Protein AF-A0A4R2DGE6-F1 (afdb_monomer_lite)

Radius of gyration: 19.91 Å; chains: 1; bounding box: 44×35×57 Å

Structure (mmCIF, N/CA/C/O backbone):
data_AF-A0A4R2DGE6-F1
#
_entry.id   AF-A0A4R2DGE6-F1
#
loop_
_atom_site.group_PDB
_atom_site.id
_atom_site.type_symbol
_atom_site.label_atom_id
_atom_site.label_alt_id
_atom_site.label_comp_id
_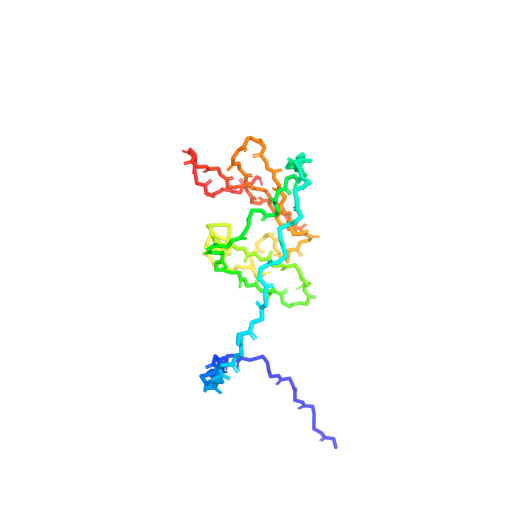atom_site.label_asym_id
_atom_site.label_entity_id
_atom_site.label_seq_id
_atom_site.pdbx_PDB_ins_code
_atom_site.Cartn_x
_atom_site.Cartn_y
_atom_site.Cartn_z
_atom_site.occupancy
_atom_site.B_iso_or_equiv
_atom_site.auth_seq_id
_atom_site.auth_comp_id
_atom_site.auth_asym_id
_atom_site.auth_atom_id
_atom_site.pdbx_PDB_model_num
ATOM 1 N N . MET A 1 1 ? 32.641 -19.028 -16.913 1.00 44.00 1 MET A N 1
ATOM 2 C CA . MET A 1 1 ? 31.440 -18.162 -16.946 1.00 44.00 1 MET A CA 1
ATOM 3 C C . MET A 1 1 ? 30.172 -18.985 -16.751 1.00 44.00 1 MET A C 1
ATOM 5 O O . MET A 1 1 ? 29.905 -19.830 -17.592 1.00 44.00 1 MET A O 1
ATOM 9 N N . ARG A 1 2 ? 29.383 -18.736 -15.694 1.00 35.28 2 ARG A N 1
ATOM 10 C CA . ARG A 1 2 ? 27.935 -19.032 -15.658 1.00 35.28 2 ARG A CA 1
ATOM 11 C C . ARG A 1 2 ? 27.225 -18.024 -14.750 1.00 35.28 2 ARG A C 1
ATOM 13 O O . ARG A 1 2 ? 27.402 -18.048 -13.535 1.00 35.28 2 ARG A O 1
ATOM 20 N N . VAL A 1 3 ? 26.449 -17.152 -15.386 1.00 39.53 3 VAL A N 1
ATOM 21 C CA . VAL A 1 3 ? 25.445 -16.260 -14.794 1.00 39.53 3 VAL A CA 1
ATOM 22 C C . VAL A 1 3 ? 24.381 -17.117 -14.104 1.00 39.53 3 VAL A C 1
ATOM 24 O O . VAL A 1 3 ? 23.891 -18.074 -14.701 1.00 39.53 3 VAL A O 1
ATOM 27 N N . ARG A 1 4 ? 24.020 -16.794 -12.859 1.00 40.47 4 ARG A N 1
ATOM 28 C CA . ARG A 1 4 ? 22.842 -17.353 -12.182 1.00 40.47 4 ARG A CA 1
ATOM 29 C C . ARG A 1 4 ? 21.979 -16.210 -11.660 1.00 40.47 4 ARG A C 1
ATOM 31 O O . ARG A 1 4 ? 22.147 -15.754 -10.537 1.00 40.47 4 ARG A O 1
ATOM 38 N N . ASN A 1 5 ? 21.072 -15.766 -12.527 1.00 36.03 5 ASN A N 1
ATOM 39 C CA . ASN A 1 5 ? 19.813 -15.148 -12.129 1.00 36.03 5 ASN A CA 1
ATOM 40 C C . ASN A 1 5 ? 18.943 -16.236 -11.481 1.00 36.03 5 ASN A C 1
ATOM 42 O O . ASN A 1 5 ? 18.807 -17.317 -12.053 1.00 36.03 5 ASN A O 1
ATOM 46 N N . GLY A 1 6 ? 18.391 -15.973 -10.298 1.00 34.97 6 GLY A N 1
ATOM 47 C CA . GLY A 1 6 ? 17.592 -16.945 -9.550 1.00 34.97 6 GLY A CA 1
ATOM 48 C C . GLY A 1 6 ? 16.843 -16.306 -8.386 1.00 34.97 6 GLY A C 1
ATOM 49 O O . GLY A 1 6 ? 17.188 -16.518 -7.229 1.00 34.97 6 GLY A O 1
ATOM 50 N N . VAL A 1 7 ? 15.825 -15.510 -8.711 1.00 44.19 7 VAL A N 1
ATOM 51 C CA . VAL A 1 7 ? 14.698 -15.216 -7.818 1.00 44.19 7 VAL A CA 1
ATOM 52 C C . VAL A 1 7 ? 13.870 -16.497 -7.706 1.00 44.19 7 VAL A C 1
ATOM 54 O O . VAL A 1 7 ? 13.426 -16.968 -8.744 1.00 44.19 7 VAL A O 1
ATOM 57 N N . THR A 1 8 ? 13.688 -17.044 -6.494 1.00 37.06 8 THR A N 1
ATOM 58 C CA . THR A 1 8 ? 12.437 -17.673 -5.997 1.00 37.06 8 THR A CA 1
ATOM 59 C C . THR A 1 8 ? 12.645 -18.409 -4.665 1.00 37.06 8 THR A C 1
ATOM 61 O O . THR A 1 8 ? 13.425 -19.352 -4.585 1.00 37.06 8 THR A O 1
ATOM 64 N N . SER A 1 9 ? 11.829 -18.016 -3.685 1.00 35.00 9 SER A N 1
ATOM 65 C CA . SER A 1 9 ? 11.147 -18.844 -2.680 1.00 35.00 9 SER A CA 1
ATOM 66 C C . SER A 1 9 ? 11.905 -19.613 -1.590 1.00 35.00 9 SER A C 1
ATOM 68 O O . SER A 1 9 ? 12.657 -20.549 -1.825 1.00 35.00 9 SER A O 1
ATOM 70 N N . SER A 1 10 ? 11.422 -19.343 -0.372 1.00 39.72 10 SER A N 1
ATOM 71 C CA . SER A 1 10 ? 11.229 -20.307 0.712 1.00 39.72 10 SER A CA 1
ATOM 72 C C . SER A 1 10 ? 12.486 -20.793 1.422 1.00 39.72 10 SER A C 1
ATOM 74 O O . SER A 1 10 ? 13.101 -21.777 1.031 1.00 39.72 10 SER A O 1
ATOM 76 N N . MET A 1 11 ? 12.807 -20.151 2.548 1.00 43.47 11 MET A N 1
ATOM 77 C CA . MET A 1 11 ? 13.379 -20.847 3.703 1.00 43.47 11 MET A CA 1
ATOM 78 C C . MET A 1 11 ? 13.276 -19.968 4.954 1.00 43.47 11 MET A C 1
ATOM 80 O O . MET A 1 11 ? 14.249 -19.409 5.453 1.00 43.47 11 MET A O 1
ATOM 84 N N . MET A 1 12 ? 12.053 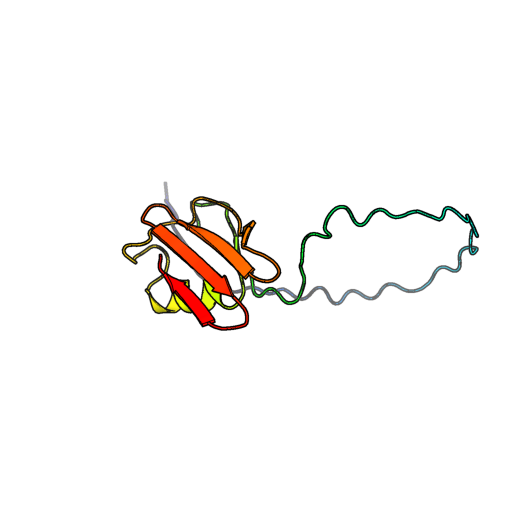-19.918 5.488 1.00 47.16 12 MET A N 1
ATOM 85 C CA . MET A 1 12 ? 11.771 -19.826 6.921 1.00 47.16 12 MET A CA 1
ATOM 86 C C . MET A 1 12 ? 12.543 -20.952 7.637 1.00 47.16 12 MET A C 1
ATOM 88 O O . MET A 1 12 ? 12.021 -22.033 7.907 1.00 47.16 12 MET A O 1
ATOM 92 N N . ARG A 1 13 ? 13.843 -20.747 7.876 1.00 53.00 13 ARG A N 1
ATOM 93 C CA . ARG A 1 13 ? 14.683 -21.648 8.670 1.00 53.00 13 ARG A CA 1
ATOM 94 C C . ARG A 1 13 ? 14.646 -21.193 10.121 1.00 53.00 13 ARG A C 1
ATOM 96 O O . ARG A 1 13 ? 15.474 -20.415 10.576 1.00 53.00 13 ARG A O 1
ATOM 103 N N . ARG A 1 14 ? 13.657 -21.737 10.830 1.00 54.00 14 ARG A N 1
ATOM 104 C CA . ARG A 1 14 ? 13.799 -22.388 12.142 1.00 54.00 14 ARG A CA 1
ATOM 105 C C . ARG A 1 14 ? 15.166 -22.145 12.813 1.00 54.00 14 ARG A C 1
ATOM 107 O O . ARG A 1 14 ? 16.142 -22.829 12.515 1.00 54.00 14 ARG A O 1
ATOM 114 N N . ARG A 1 15 ? 15.199 -21.247 13.796 1.00 54.41 15 ARG A N 1
ATOM 115 C CA . ARG A 1 15 ? 16.124 -21.338 14.933 1.00 54.41 15 ARG A CA 1
ATOM 116 C C . ARG A 1 15 ? 15.309 -21.384 16.222 1.00 54.41 15 ARG A C 1
ATOM 118 O O . ARG A 1 15 ? 15.203 -20.414 16.955 1.00 54.41 15 ARG A O 1
ATOM 125 N N . MET A 1 16 ? 14.711 -22.549 16.468 1.00 51.41 16 MET A N 1
ATOM 126 C CA . MET A 1 16 ? 14.527 -23.026 17.837 1.00 51.41 16 MET A CA 1
ATOM 127 C C . MET A 1 16 ? 15.927 -23.373 18.353 1.00 51.41 16 MET A C 1
ATOM 129 O O . MET A 1 16 ? 16.483 -24.398 17.967 1.00 51.41 16 MET A O 1
ATOM 133 N N . THR A 1 17 ? 16.510 -22.500 19.168 1.00 48.94 17 THR A N 1
ATOM 134 C CA . THR A 1 17 ? 17.708 -22.805 19.958 1.00 48.94 17 THR A CA 1
ATOM 135 C C . TH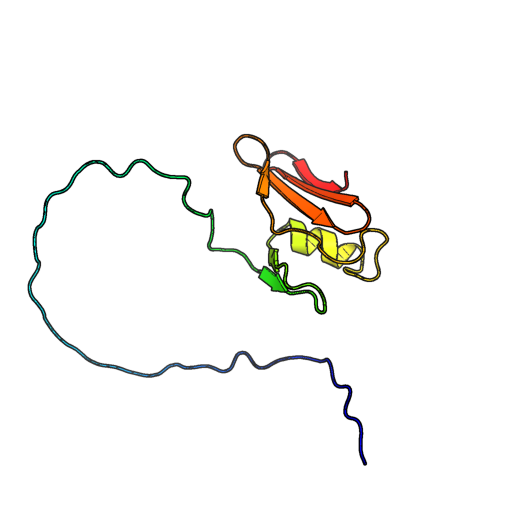R A 1 17 ? 17.436 -22.452 21.409 1.00 48.94 17 THR A C 1
ATOM 137 O O . THR A 1 17 ? 17.333 -21.287 21.777 1.00 48.94 17 THR A O 1
ATOM 140 N N . THR A 1 18 ? 17.289 -23.515 22.191 1.00 46.41 18 THR A N 1
ATOM 141 C CA . THR A 1 18 ? 17.423 -23.632 23.640 1.00 46.41 18 THR A CA 1
ATOM 142 C C . THR A 1 18 ? 18.528 -22.737 24.208 1.00 46.41 18 THR A C 1
ATOM 144 O O . THR A 1 18 ? 19.642 -22.735 23.689 1.00 46.41 18 THR A O 1
ATOM 147 N N . GLY A 1 19 ? 18.244 -22.042 25.311 1.00 47.09 19 GLY A N 1
ATOM 148 C CA . GLY A 1 19 ? 19.232 -21.282 26.078 1.00 47.09 19 G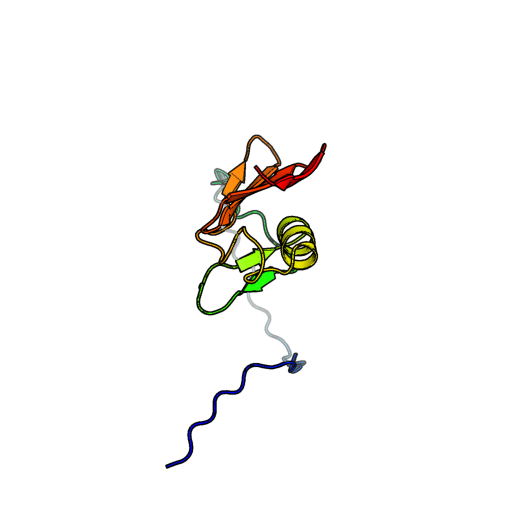LY A CA 1
ATOM 149 C C . GLY A 1 19 ? 18.715 -20.937 27.473 1.00 47.09 19 GLY A C 1
ATOM 150 O O . GLY A 1 19 ? 17.996 -19.965 27.655 1.00 47.09 19 GLY A O 1
ATOM 151 N N . MET A 1 20 ? 19.055 -21.792 28.432 1.00 45.22 20 MET A N 1
ATOM 152 C CA . MET A 1 20 ? 18.805 -21.687 29.871 1.00 45.22 20 MET A CA 1
ATOM 153 C C . MET A 1 20 ? 19.422 -20.426 30.514 1.00 45.22 20 MET A C 1
ATOM 155 O O . MET A 1 20 ? 20.566 -20.098 30.231 1.00 45.22 20 MET A O 1
ATOM 159 N N . ALA A 1 21 ? 18.666 -19.848 31.457 1.00 44.25 21 ALA A N 1
ATOM 160 C CA . ALA A 1 21 ? 19.061 -19.256 32.746 1.00 44.25 21 ALA A CA 1
ATOM 161 C C . ALA A 1 21 ? 20.179 -18.188 32.834 1.00 44.25 21 ALA A C 1
ATOM 163 O O . ALA A 1 21 ? 21.353 -18.485 32.654 1.00 44.25 21 ALA A O 1
ATOM 164 N N . ALA A 1 22 ? 19.821 -17.012 33.371 1.00 46.25 22 ALA A N 1
ATOM 165 C CA . ALA A 1 22 ? 20.598 -16.337 34.420 1.00 46.25 22 ALA A CA 1
ATOM 166 C C . ALA A 1 22 ? 19.726 -15.315 35.174 1.00 46.25 22 ALA A C 1
ATOM 168 O O . ALA A 1 22 ? 19.133 -14.420 34.576 1.00 46.25 22 ALA A O 1
ATOM 169 N N . ALA A 1 23 ? 19.657 -15.470 36.498 1.00 50.69 23 ALA A N 1
ATOM 170 C CA . ALA A 1 23 ? 19.127 -14.487 37.431 1.00 50.69 23 ALA A CA 1
ATOM 171 C C . ALA A 1 23 ? 20.060 -13.264 37.493 1.00 50.69 23 ALA A C 1
ATOM 173 O O . ALA A 1 23 ? 21.278 -13.418 37.567 1.00 50.69 23 ALA A O 1
ATOM 174 N N . GLY A 1 24 ? 19.494 -12.059 37.501 1.00 42.38 24 GLY A N 1
ATOM 175 C CA . GLY A 1 24 ? 20.233 -10.807 37.645 1.00 42.38 24 GLY A CA 1
ATOM 176 C C . GLY A 1 24 ? 19.304 -9.713 38.156 1.00 42.38 24 GLY A C 1
ATOM 177 O O . GLY A 1 24 ? 18.192 -9.568 37.660 1.00 42.38 24 GLY A O 1
ATOM 178 N N . LEU A 1 25 ? 19.744 -9.023 39.206 1.00 53.78 25 LEU A N 1
ATOM 179 C CA . LEU A 1 25 ? 18.981 -8.123 40.065 1.00 53.78 25 LEU A CA 1
ATOM 180 C C . LEU A 1 25 ? 18.112 -7.091 39.325 1.00 53.78 25 LEU A C 1
ATOM 182 O O . LEU A 1 25 ? 18.559 -6.413 38.402 1.00 53.78 25 LEU A O 1
ATOM 186 N N . ALA A 1 26 ? 16.897 -6.907 39.844 1.00 45.59 26 ALA A N 1
ATOM 187 C CA . ALA A 1 26 ? 16.007 -5.804 39.513 1.00 45.59 26 ALA A CA 1
ATOM 188 C C . ALA A 1 26 ? 16.628 -4.465 39.953 1.00 45.59 26 ALA A C 1
ATOM 190 O O . ALA A 1 26 ? 16.641 -4.129 41.137 1.00 45.59 26 ALA A O 1
ATOM 191 N N . VAL A 1 27 ? 17.137 -3.696 38.989 1.00 58.59 27 VAL A N 1
ATOM 192 C CA . VAL A 1 27 ? 17.486 -2.285 39.174 1.00 58.59 27 VAL A CA 1
ATOM 193 C C . VAL A 1 27 ? 16.211 -1.463 38.996 1.00 58.59 27 VAL A C 1
ATOM 195 O O . VAL A 1 27 ? 15.727 -1.256 37.885 1.00 58.59 27 VAL A O 1
ATOM 198 N N . LEU A 1 28 ? 15.651 -1.019 40.120 1.00 60.84 28 LEU A N 1
ATOM 199 C CA . LEU A 1 28 ? 14.592 -0.019 40.176 1.00 60.84 28 LEU A CA 1
ATOM 200 C C . LEU A 1 28 ? 15.215 1.362 39.911 1.00 60.84 28 LEU A C 1
ATOM 202 O O . LEU A 1 28 ? 15.710 2.008 40.830 1.00 60.84 28 LEU A O 1
ATOM 206 N N . CYS A 1 29 ? 15.181 1.824 38.662 1.00 51.31 29 CYS A N 1
ATOM 207 C CA . CYS A 1 29 ? 15.377 3.237 38.343 1.00 51.31 29 CYS A CA 1
ATOM 208 C C . CYS A 1 29 ? 14.042 3.830 37.887 1.00 51.31 29 CYS A C 1
ATOM 210 O O . CYS A 1 29 ? 13.552 3.557 36.795 1.00 51.31 29 CYS A O 1
ATOM 212 N N . LEU A 1 30 ? 13.451 4.628 38.774 1.00 61.53 30 LEU A N 1
ATOM 213 C CA . LEU A 1 30 ? 12.307 5.491 38.513 1.00 61.53 30 LEU A CA 1
ATOM 214 C C . LEU A 1 30 ? 12.755 6.667 37.633 1.00 61.53 30 LEU A C 1
ATOM 216 O O . LEU A 1 30 ? 13.352 7.617 38.132 1.00 61.53 30 LEU A O 1
ATOM 220 N N . THR A 1 31 ? 12.417 6.639 36.348 1.00 62.19 31 THR A N 1
ATOM 221 C CA . THR A 1 31 ? 12.281 7.851 35.530 1.00 62.19 31 THR A CA 1
ATOM 222 C C . THR A 1 31 ? 10.937 7.809 34.814 1.00 62.19 31 THR A C 1
ATOM 224 O O . THR A 1 31 ? 10.725 7.088 33.842 1.00 62.19 31 THR A O 1
ATOM 227 N N . GLY A 1 32 ? 9.987 8.569 35.358 1.00 55.94 32 GLY A N 1
ATOM 228 C CA . GLY A 1 32 ? 8.741 8.895 34.684 1.00 55.94 32 GLY A CA 1
ATOM 229 C C . GLY A 1 32 ? 8.982 9.851 33.515 1.00 55.94 32 GLY A C 1
ATOM 230 O O . GLY A 1 32 ? 9.932 10.633 33.528 1.00 55.94 32 GLY A O 1
ATOM 231 N N . GLY A 1 33 ? 8.084 9.799 32.531 1.00 55.41 33 GLY A N 1
ATOM 232 C CA . GLY A 1 33 ? 7.995 10.801 31.467 1.00 55.41 33 GLY A CA 1
ATOM 233 C C . GLY A 1 33 ? 8.417 10.320 30.083 1.00 55.41 33 GLY A C 1
ATOM 234 O O . GLY A 1 33 ? 9.111 11.041 29.373 1.00 55.41 33 GLY A O 1
ATOM 235 N N . GLY A 1 34 ? 7.988 9.125 29.670 1.00 47.06 34 GLY A N 1
ATOM 236 C CA . GLY A 1 34 ? 7.960 8.783 28.252 1.00 47.06 34 GLY A CA 1
ATOM 237 C C . GLY A 1 34 ? 6.955 9.685 27.542 1.00 47.06 34 GLY A C 1
ATOM 238 O O . GLY A 1 34 ? 5.755 9.424 27.591 1.00 47.06 34 GLY A O 1
ATOM 239 N N . VAL A 1 35 ? 7.421 10.747 26.880 1.00 37.66 35 VAL A N 1
ATOM 240 C CA . VAL A 1 35 ? 6.648 11.277 25.757 1.00 37.66 35 VAL A CA 1
ATOM 241 C C . VAL A 1 35 ? 6.644 10.151 24.735 1.00 37.66 35 VAL A C 1
ATOM 243 O O . VAL A 1 35 ? 7.704 9.675 24.325 1.00 37.66 35 VAL A O 1
ATOM 246 N N . ALA A 1 36 ? 5.461 9.655 24.392 1.00 39.28 36 ALA A N 1
ATOM 247 C CA . ALA A 1 36 ? 5.294 8.772 23.257 1.00 39.28 36 ALA A CA 1
ATOM 248 C C . ALA A 1 36 ? 5.647 9.584 22.002 1.00 39.28 36 ALA A C 1
ATOM 250 O O . ALA A 1 36 ? 4.777 10.124 21.326 1.00 39.28 36 ALA A O 1
ATOM 251 N N . ALA A 1 37 ? 6.944 9.721 21.711 1.00 37.88 37 ALA A N 1
ATOM 252 C CA . ALA A 1 37 ? 7.388 9.895 20.344 1.00 37.88 37 ALA A CA 1
ATOM 253 C C . ALA A 1 37 ? 6.825 8.676 19.622 1.00 37.88 37 ALA A C 1
ATOM 255 O O . ALA A 1 37 ? 7.244 7.560 19.932 1.00 37.88 37 ALA A O 1
ATOM 256 N N . ALA A 1 38 ? 5.780 8.923 18.824 1.00 40.25 38 ALA A N 1
ATOM 257 C CA . ALA A 1 38 ? 4.967 7.956 18.103 1.00 40.25 38 ALA A CA 1
ATOM 258 C C . ALA A 1 38 ? 5.731 6.648 17.915 1.00 40.25 38 ALA A C 1
ATOM 260 O O . ALA A 1 38 ? 6.667 6.580 17.115 1.00 40.25 38 ALA A O 1
ATOM 261 N N . ALA A 1 39 ? 5.384 5.646 18.730 1.00 39.94 39 ALA A N 1
ATOM 262 C CA . ALA A 1 39 ? 5.924 4.313 18.558 1.00 39.94 39 ALA A CA 1
ATOM 263 C C . ALA A 1 39 ? 5.754 3.964 17.072 1.00 39.94 39 ALA A C 1
ATOM 265 O O . ALA A 1 39 ? 4.659 4.190 16.544 1.00 39.94 39 ALA A O 1
ATOM 266 N N . PRO A 1 40 ? 6.791 3.478 16.366 1.00 44.28 40 PRO A N 1
ATOM 267 C CA . PRO A 1 40 ? 6.558 2.901 15.056 1.00 44.28 40 PRO A CA 1
ATOM 268 C C . PRO A 1 40 ? 5.509 1.809 15.269 1.00 44.28 40 PRO A C 1
ATOM 270 O O . PRO A 1 40 ? 5.745 0.856 16.010 1.00 44.28 40 PRO A O 1
ATOM 273 N N . VAL A 1 41 ? 4.313 2.010 14.721 1.00 46.84 41 VAL A N 1
ATOM 274 C CA . VAL A 1 41 ? 3.177 1.098 14.857 1.00 46.84 41 VAL A CA 1
ATOM 275 C C . VAL A 1 41 ? 3.497 -0.214 14.156 1.00 46.84 41 VAL A C 1
ATOM 277 O O . VAL A 1 41 ? 3.029 -0.398 13.048 1.00 46.84 41 VAL A O 1
ATOM 280 N N . GLN A 1 42 ? 4.289 -1.114 14.753 1.00 46.81 42 GLN A N 1
ATOM 281 C CA . GLN A 1 42 ? 4.407 -2.531 14.367 1.00 46.81 42 GLN A CA 1
ATOM 282 C C . GLN A 1 42 ? 4.775 -3.364 15.610 1.00 46.81 42 GLN A C 1
ATOM 284 O O . GLN A 1 42 ? 5.684 -2.955 16.336 1.00 46.81 42 GLN A O 1
ATOM 289 N N . PRO A 1 43 ? 4.117 -4.521 15.876 1.00 49.47 43 PRO A N 1
ATOM 290 C CA . PRO A 1 43 ? 3.977 -5.594 14.885 1.00 49.47 43 PRO A CA 1
ATOM 291 C C . PRO A 1 43 ? 2.697 -6.469 14.977 1.00 49.47 43 PRO A C 1
ATOM 293 O O . PRO A 1 43 ? 2.463 -7.175 15.953 1.00 49.47 43 PRO A O 1
ATOM 296 N N . ALA A 1 44 ? 1.958 -6.560 13.874 1.00 48.72 44 ALA A N 1
ATOM 297 C CA . ALA A 1 44 ? 1.428 -7.834 13.354 1.00 48.72 44 ALA A CA 1
ATOM 298 C C . ALA A 1 44 ? 1.612 -7.888 11.828 1.00 48.72 44 ALA A C 1
ATOM 300 O O . ALA A 1 44 ? 0.879 -8.556 11.106 1.00 48.72 44 ALA A O 1
ATOM 301 N N . ALA A 1 45 ? 2.597 -7.123 11.364 1.00 64.31 45 ALA A N 1
ATOM 302 C CA . ALA A 1 45 ? 2.686 -6.687 10.000 1.00 64.31 45 ALA A CA 1
ATOM 303 C C . ALA A 1 45 ? 3.290 -7.789 9.144 1.00 64.31 45 ALA A C 1
ATOM 305 O O . ALA A 1 45 ? 4.490 -8.067 9.230 1.00 64.31 45 ALA A O 1
ATOM 306 N N . ASP A 1 46 ? 2.461 -8.434 8.328 1.00 84.44 46 ASP A N 1
ATOM 307 C CA . ASP A 1 46 ? 2.952 -9.378 7.331 1.00 84.44 46 ASP A CA 1
ATOM 308 C C . ASP A 1 46 ? 3.622 -8.575 6.206 1.00 84.44 46 ASP A C 1
ATOM 310 O O . ASP A 1 46 ? 3.008 -8.256 5.188 1.00 84.44 46 ASP A O 1
ATOM 314 N N . CYS A 1 47 ? 4.868 -8.162 6.436 1.00 89.69 47 CYS A N 1
ATOM 315 C CA . CYS A 1 47 ? 5.634 -7.280 5.562 1.00 89.69 47 CYS A CA 1
ATOM 316 C C . CYS A 1 47 ? 6.417 -8.051 4.497 1.00 89.69 47 CYS A C 1
ATOM 318 O O . CYS A 1 47 ? 7.076 -9.050 4.786 1.00 89.69 47 CYS A O 1
ATOM 320 N N . GLN A 1 48 ? 6.443 -7.529 3.270 1.00 89.38 48 GLN A N 1
ATOM 321 C CA . GLN A 1 48 ? 7.252 -8.068 2.178 1.00 89.38 48 GLN A CA 1
ATOM 322 C C . GLN A 1 48 ? 8.048 -6.960 1.471 1.00 89.38 48 GLN A C 1
ATOM 324 O O . GLN A 1 48 ? 7.538 -5.869 1.225 1.00 89.38 48 GLN A O 1
ATOM 329 N N . THR A 1 49 ? 9.319 -7.233 1.154 1.00 88.94 49 THR A N 1
ATOM 330 C CA . THR A 1 49 ? 10.228 -6.305 0.446 1.00 88.94 49 THR A CA 1
ATOM 331 C C . THR A 1 49 ? 10.261 -6.609 -1.047 1.00 88.94 49 THR A C 1
ATOM 333 O O . THR A 1 49 ? 10.548 -7.747 -1.419 1.00 88.94 49 THR A O 1
ATOM 336 N N . TYR A 1 50 ? 10.014 -5.619 -1.906 1.00 87.69 50 TYR A N 1
ATOM 337 C CA . TYR A 1 50 ? 9.898 -5.818 -3.357 1.00 87.69 50 TYR A CA 1
ATOM 338 C C . TYR A 1 50 ? 11.158 -5.367 -4.095 1.00 87.69 50 TYR A C 1
ATOM 340 O O . TYR A 1 50 ? 11.259 -4.223 -4.532 1.00 87.69 50 TYR A O 1
ATOM 348 N N . TRP A 1 51 ? 12.111 -6.284 -4.270 1.00 85.69 51 TRP A N 1
ATOM 349 C CA . TRP A 1 51 ? 13.365 -6.011 -4.981 1.00 85.69 51 TRP A CA 1
ATOM 350 C C . TRP A 1 51 ? 13.113 -5.546 -6.436 1.00 85.69 51 TRP A C 1
ATOM 352 O O . TRP A 1 51 ? 12.291 -6.168 -7.113 1.00 85.69 51 TRP A O 1
ATOM 362 N N . PRO A 1 52 ? 13.800 -4.494 -6.940 1.00 89.56 52 PRO A N 1
ATOM 363 C CA . PRO A 1 52 ? 14.986 -3.825 -6.382 1.00 89.56 52 PRO A CA 1
ATOM 364 C C . PRO A 1 52 ? 14.697 -2.713 -5.365 1.00 89.56 52 PRO A C 1
ATOM 366 O O . PRO A 1 52 ? 15.636 -2.099 -4.861 1.00 89.56 52 PRO A O 1
ATOM 369 N N . SER A 1 53 ? 13.431 -2.448 -5.043 1.00 86.69 53 SER A N 1
ATOM 370 C CA . SER A 1 53 ? 13.079 -1.454 -4.035 1.00 86.69 53 SER A CA 1
ATOM 371 C C . SER A 1 53 ? 13.336 -1.981 -2.613 1.00 86.69 53 SER A C 1
ATOM 373 O O . SER A 1 53 ? 12.917 -3.095 -2.281 1.00 86.69 53 SER A O 1
ATOM 375 N N . PRO A 1 54 ? 14.010 -1.205 -1.741 1.00 85.50 54 PRO A N 1
ATOM 376 C CA . PRO A 1 54 ? 14.246 -1.597 -0.354 1.00 85.50 54 PRO A CA 1
ATOM 377 C C . PRO A 1 54 ? 13.013 -1.404 0.543 1.00 85.50 54 PRO A C 1
ATOM 379 O O . PRO A 1 54 ? 13.047 -1.786 1.712 1.00 85.50 54 PRO A O 1
ATOM 382 N N . PHE A 1 55 ? 11.932 -0.803 0.035 1.00 89.50 55 PHE A N 1
ATOM 383 C CA . PHE A 1 55 ? 10.762 -0.471 0.842 1.00 89.50 55 PHE A CA 1
ATOM 384 C C . PHE A 1 55 ? 9.868 -1.695 1.075 1.00 89.50 55 PHE A C 1
ATOM 386 O O . PHE A 1 55 ? 9.525 -2.440 0.153 1.00 89.50 55 PHE A O 1
ATOM 393 N N . GLN A 1 56 ? 9.496 -1.895 2.338 1.00 90.12 56 GLN A N 1
ATOM 394 C CA . GLN A 1 56 ? 8.568 -2.938 2.761 1.00 90.12 56 GLN A CA 1
ATOM 395 C C . GLN A 1 56 ? 7.126 -2.471 2.565 1.00 90.12 56 GLN A C 1
ATOM 397 O O . GLN A 1 56 ? 6.804 -1.318 2.850 1.00 90.12 56 GLN A O 1
ATOM 402 N N . VAL A 1 57 ? 6.267 -3.372 2.093 1.00 91.81 57 VAL A N 1
ATOM 403 C CA . VAL A 1 57 ? 4.810 -3.189 2.048 1.00 91.81 57 VAL A CA 1
ATOM 404 C C . VAL A 1 57 ? 4.203 -4.203 3.007 1.00 91.81 57 VAL A C 1
ATOM 406 O O . VAL A 1 57 ? 4.571 -5.380 2.957 1.00 91.81 57 VAL A O 1
ATOM 409 N N . CYS A 1 58 ? 3.303 -3.763 3.880 1.00 90.69 58 CYS A N 1
ATOM 410 C CA . CYS A 1 58 ? 2.759 -4.591 4.953 1.00 90.69 58 CYS A CA 1
ATOM 411 C C . CYS A 1 58 ? 1.229 -4.641 4.938 1.00 90.69 58 CYS A C 1
ATOM 413 O O . CYS A 1 58 ? 0.577 -3.776 4.348 1.00 90.69 58 CYS A O 1
ATOM 415 N N . ASP A 1 59 ? 0.682 -5.655 5.609 1.00 90.81 59 ASP A N 1
ATOM 416 C CA . ASP A 1 59 ? -0.738 -5.761 5.961 1.00 90.81 59 ASP A CA 1
ATOM 417 C C . ASP A 1 59 ? -1.689 -5.591 4.763 1.00 90.81 59 ASP A C 1
ATOM 419 O O . ASP A 1 59 ? -1.427 -6.088 3.667 1.00 90.81 59 ASP A O 1
ATOM 423 N N . GLN A 1 60 ? -2.797 -4.869 4.945 1.00 91.62 60 GLN A N 1
ATOM 424 C CA . GLN A 1 60 ? -3.825 -4.705 3.921 1.00 91.62 60 GLN A CA 1
ATOM 425 C C . GLN A 1 60 ? -3.323 -3.913 2.707 1.00 91.62 60 GLN A C 1
ATOM 427 O O . GLN A 1 60 ? -3.808 -4.126 1.596 1.00 91.62 60 GLN A O 1
ATOM 432 N N . ILE A 1 61 ? -2.339 -3.021 2.891 1.00 92.25 61 ILE A N 1
ATOM 433 C CA . ILE A 1 61 ? -1.686 -2.328 1.770 1.00 92.25 61 ILE A CA 1
ATOM 434 C C . ILE A 1 61 ? -0.994 -3.361 0.881 1.00 92.25 61 ILE A C 1
ATOM 436 O O . ILE A 1 61 ? -1.122 -3.314 -0.342 1.00 92.25 61 ILE A O 1
ATOM 440 N N . LYS A 1 62 ? -0.294 -4.321 1.490 1.00 93.81 62 LYS A N 1
ATOM 441 C CA . LYS A 1 62 ? 0.371 -5.404 0.768 1.00 93.81 62 LYS A CA 1
ATOM 442 C C . LYS A 1 62 ? -0.635 -6.328 0.093 1.00 93.81 62 LYS A C 1
ATOM 444 O O . LYS A 1 62 ? -0.411 -6.708 -1.053 1.00 93.81 62 LYS A O 1
ATOM 449 N N . ASP A 1 63 ? -1.728 -6.673 0.764 1.00 93.94 63 ASP A N 1
ATOM 450 C CA . ASP A 1 63 ? -2.754 -7.545 0.189 1.00 93.94 63 ASP A CA 1
ATOM 451 C C . ASP A 1 63 ? -3.382 -6.919 -1.061 1.00 93.94 63 ASP A C 1
ATOM 453 O O 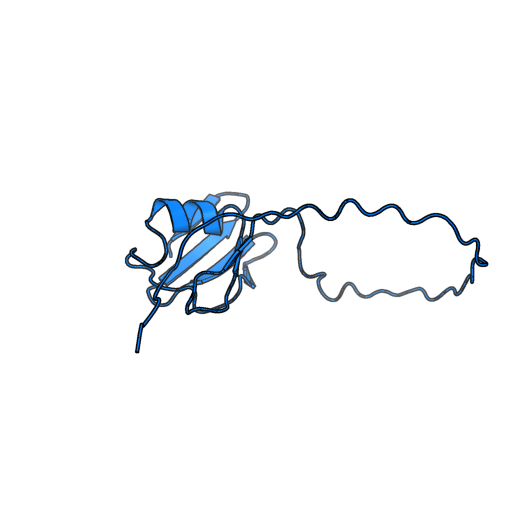. ASP A 1 63 ? -3.432 -7.565 -2.111 1.00 93.94 63 ASP A O 1
ATOM 457 N N . LEU A 1 64 ? -3.762 -5.635 -0.994 1.00 93.88 64 LEU A N 1
ATOM 458 C CA . LEU A 1 64 ? -4.250 -4.901 -2.161 1.00 93.88 64 LEU A CA 1
ATOM 459 C C . LEU A 1 64 ? -3.175 -4.821 -3.247 1.00 93.88 64 LEU A C 1
ATOM 461 O O . LEU A 1 64 ? -3.433 -5.188 -4.391 1.00 93.88 64 LEU A O 1
ATOM 465 N N . TYR A 1 65 ? -1.960 -4.401 -2.900 1.00 94.50 65 TYR A N 1
ATOM 466 C CA . TYR A 1 65 ? -0.857 -4.284 -3.851 1.00 94.50 65 TYR A CA 1
ATOM 467 C C . TYR A 1 65 ? -0.568 -5.609 -4.574 1.00 94.50 65 TYR A C 1
ATOM 469 O O . TYR A 1 65 ? -0.423 -5.633 -5.796 1.00 94.50 65 TYR A O 1
ATOM 477 N N . ASN A 1 66 ? -0.571 -6.733 -3.856 1.00 94.38 66 ASN A N 1
ATOM 478 C CA . ASN A 1 66 ? -0.406 -8.062 -4.439 1.00 94.38 66 ASN A CA 1
ATOM 479 C C . ASN A 1 66 ? -1.590 -8.466 -5.320 1.00 94.38 66 ASN A C 1
ATOM 481 O O . ASN A 1 66 ? -1.369 -9.028 -6.392 1.00 94.38 66 ASN A O 1
ATOM 485 N N . SER A 1 67 ? -2.825 -8.150 -4.916 1.00 94.50 67 SER A N 1
ATOM 486 C CA . SER A 1 67 ? -4.020 -8.418 -5.730 1.00 94.50 67 SER A CA 1
ATOM 487 C C . SER A 1 67 ? -3.994 -7.700 -7.086 1.00 94.50 67 SER A C 1
ATOM 489 O O . SER A 1 67 ? -4.526 -8.214 -8.065 1.00 94.50 67 SER A O 1
ATOM 491 N N . LEU A 1 68 ? -3.311 -6.552 -7.164 1.00 93.44 68 LEU A N 1
ATOM 492 C CA . LEU A 1 68 ? -3.143 -5.767 -8.389 1.00 93.44 68 LEU A CA 1
ATOM 493 C C . LEU A 1 68 ? -2.013 -6.293 -9.292 1.00 93.44 68 LEU A C 1
ATOM 495 O O . LEU A 1 68 ? -1.823 -5.784 -10.394 1.00 93.44 68 LEU A O 1
ATOM 499 N N . GLY A 1 69 ? -1.247 -7.292 -8.840 1.00 93.00 69 GLY A N 1
ATOM 500 C CA . GLY A 1 69 ? -0.064 -7.807 -9.535 1.00 93.00 69 GLY A CA 1
ATOM 501 C C . GLY A 1 69 ? 1.263 -7.208 -9.052 1.00 93.00 69 GLY A C 1
ATOM 502 O O . GLY A 1 69 ? 2.295 -7.385 -9.703 1.00 93.00 69 GLY A O 1
ATOM 503 N N . GLY A 1 70 ? 1.264 -6.507 -7.914 1.00 91.94 70 GLY A N 1
ATOM 504 C CA . GLY A 1 70 ? 2.464 -5.967 -7.278 1.00 91.94 70 GLY A CA 1
ATOM 505 C C . GLY A 1 70 ? 3.235 -5.025 -8.201 1.00 91.94 70 GLY A C 1
ATOM 506 O O . GLY A 1 70 ? 2.662 -4.117 -8.802 1.00 91.94 70 GLY A O 1
ATOM 507 N N . ALA A 1 71 ? 4.536 -5.266 -8.363 1.00 91.00 71 ALA A N 1
ATOM 508 C CA . ALA A 1 71 ? 5.404 -4.412 -9.178 1.00 91.00 71 ALA A CA 1
ATOM 509 C C . ALA A 1 71 ? 5.096 -4.464 -10.686 1.00 91.00 71 ALA A C 1
ATOM 511 O O . ALA A 1 71 ? 5.560 -3.600 -11.426 1.00 91.00 71 ALA A O 1
ATOM 512 N N . ALA A 1 72 ? 4.335 -5.465 -11.146 1.00 91.00 72 ALA A N 1
ATOM 513 C CA . ALA A 1 72 ? 3.852 -5.542 -12.524 1.00 91.00 72 ALA A CA 1
ATOM 514 C C . ALA A 1 72 ? 2.564 -4.727 -12.751 1.00 91.00 72 ALA A C 1
ATOM 516 O O . ALA A 1 72 ? 2.117 -4.594 -13.889 1.00 91.00 72 ALA A O 1
ATOM 517 N N . SER A 1 73 ? 1.959 -4.197 -11.683 1.00 92.25 73 SER A N 1
ATOM 518 C CA . SER A 1 73 ? 0.788 -3.324 -11.763 1.00 92.25 73 SER A CA 1
ATOM 519 C C . SER A 1 73 ? 1.170 -1.906 -12.220 1.00 92.25 73 SER A C 1
ATOM 521 O O . SER A 1 73 ? 2.342 -1.525 -12.138 1.00 92.25 73 SER A O 1
ATOM 523 N N . PRO A 1 74 ? 0.191 -1.072 -12.621 1.00 92.19 74 PRO A N 1
ATOM 524 C CA . PRO A 1 74 ? 0.430 0.339 -12.930 1.00 92.19 74 PRO A CA 1
ATOM 525 C C . PRO A 1 74 ? 1.039 1.152 -11.774 1.00 92.19 74 PRO A C 1
ATOM 52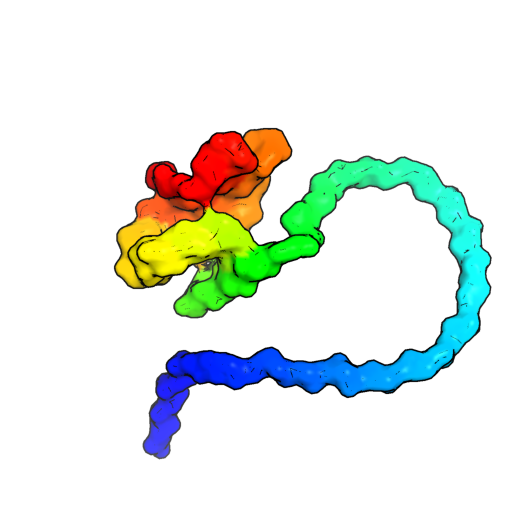7 O O . PRO A 1 74 ? 1.630 2.198 -12.027 1.00 92.19 74 PRO A O 1
ATOM 530 N N . LEU A 1 75 ? 0.940 0.679 -10.522 1.00 93.19 75 LEU A N 1
ATOM 531 C CA . LEU A 1 75 ? 1.584 1.321 -9.370 1.00 93.19 75 LEU A CA 1
ATOM 532 C C . LEU A 1 75 ? 3.113 1.184 -9.398 1.00 93.19 75 LEU A C 1
ATOM 534 O O . LEU A 1 75 ? 3.812 2.032 -8.846 1.00 93.19 75 LEU A O 1
ATOM 538 N N . GLY A 1 76 ? 3.648 0.144 -10.040 1.00 94.25 76 GLY A N 1
ATOM 539 C CA . GLY A 1 76 ? 5.084 -0.123 -10.071 1.00 94.25 76 GLY A CA 1
ATOM 540 C C . GLY A 1 76 ? 5.663 -0.427 -8.687 1.00 94.25 76 GLY A C 1
ATOM 541 O O . GLY A 1 76 ? 4.978 -0.932 -7.804 1.00 94.25 76 GLY A O 1
ATOM 542 N N . PHE A 1 77 ? 6.952 -0.145 -8.496 1.00 93.62 77 PHE A N 1
ATOM 543 C CA . PHE A 1 77 ? 7.657 -0.465 -7.254 1.00 93.62 77 PHE A CA 1
ATOM 544 C C . PHE A 1 77 ? 7.290 0.489 -6.108 1.00 93.62 77 PHE A C 1
ATOM 546 O O . PHE A 1 77 ? 6.992 1.663 -6.348 1.00 93.62 77 PHE A O 1
ATOM 553 N N . PRO A 1 78 ? 7.366 0.033 -4.842 1.00 93.00 78 PRO A N 1
ATOM 554 C CA . PRO A 1 78 ? 7.221 0.938 -3.713 1.00 93.00 78 PRO A CA 1
ATOM 555 C C . PRO A 1 78 ? 8.351 1.972 -3.749 1.00 93.00 78 PRO A C 1
ATOM 557 O O . PRO A 1 78 ? 9.504 1.629 -4.015 1.00 93.00 78 PRO A O 1
ATOM 560 N N . SER A 1 79 ? 8.010 3.235 -3.502 1.00 93.50 79 SER A N 1
ATOM 561 C CA . SER A 1 79 ? 8.929 4.382 -3.521 1.00 93.50 79 SER A CA 1
ATOM 562 C C . SER A 1 79 ? 9.168 4.968 -2.128 1.00 93.50 79 SER A C 1
ATOM 564 O O . SER A 1 79 ? 10.098 5.754 -1.953 1.00 93.50 79 SER A O 1
ATOM 566 N N . SER A 1 80 ? 8.339 4.612 -1.146 1.00 90.31 80 SER A N 1
ATOM 567 C CA . SER A 1 80 ? 8.509 4.986 0.256 1.00 90.31 80 SER A CA 1
ATOM 568 C C . SER A 1 80 ? 8.074 3.849 1.180 1.00 90.31 80 SER A C 1
ATOM 570 O O . SER A 1 80 ? 7.327 2.948 0.783 1.00 90.31 80 SER A O 1
ATOM 572 N N . ALA A 1 81 ? 8.507 3.912 2.440 1.00 88.62 81 ALA A N 1
ATOM 573 C CA . ALA A 1 81 ? 7.866 3.154 3.510 1.00 88.62 81 ALA A CA 1
ATOM 574 C C . ALA A 1 81 ? 6.431 3.665 3.734 1.00 88.62 81 ALA A C 1
ATOM 576 O O . ALA A 1 81 ? 6.104 4.794 3.345 1.00 88.62 81 ALA A O 1
ATOM 577 N N . ALA A 1 82 ? 5.586 2.842 4.357 1.00 88.44 82 ALA A N 1
ATOM 578 C CA . ALA A 1 82 ? 4.278 3.283 4.824 1.00 88.44 82 ALA A CA 1
ATOM 579 C C . ALA A 1 82 ? 4.445 4.390 5.877 1.00 88.44 82 ALA A C 1
ATOM 581 O O . ALA A 1 82 ? 5.260 4.281 6.794 1.00 88.44 82 ALA A O 1
ATOM 582 N N . GLN A 1 83 ? 3.683 5.465 5.721 1.00 89.38 83 GLN A N 1
ATOM 583 C CA . GLN A 1 83 ? 3.662 6.609 6.620 1.00 89.38 83 GLN A CA 1
ATOM 584 C C . GLN A 1 83 ? 2.269 6.748 7.241 1.00 89.38 83 GLN A C 1
ATOM 586 O O . GLN A 1 83 ? 1.287 6.363 6.604 1.00 89.38 83 GLN A O 1
ATOM 591 N N . PRO A 1 84 ? 2.156 7.307 8.456 1.00 89.25 84 PRO A N 1
ATOM 592 C CA . PRO A 1 84 ? 0.861 7.610 9.053 1.00 89.25 84 PRO A CA 1
ATOM 593 C C . PRO A 1 84 ? 0.022 8.514 8.142 1.00 89.25 84 PRO A C 1
ATOM 595 O O . PRO A 1 84 ? 0.534 9.479 7.571 1.00 89.25 84 PRO A O 1
ATOM 598 N N . TYR A 1 85 ? -1.266 8.206 8.025 1.00 86.81 85 TYR A N 1
ATOM 599 C CA . TYR A 1 85 ? -2.242 8.977 7.264 1.00 86.81 85 TYR A CA 1
ATOM 600 C C . TYR A 1 85 ? -3.480 9.242 8.123 1.00 86.81 85 TYR A C 1
ATOM 602 O O . TYR A 1 85 ? -4.229 8.327 8.460 1.00 86.81 85 TYR A O 1
ATOM 610 N N . GLY A 1 86 ? -3.704 10.504 8.488 1.00 86.00 86 GLY A N 1
ATOM 611 C CA . GLY A 1 86 ? -4.749 10.865 9.447 1.00 86.00 86 GLY A CA 1
ATOM 612 C C . GLY A 1 86 ? -4.463 10.314 10.849 1.00 86.00 86 GLY A C 1
ATOM 613 O O . GLY A 1 86 ? -3.305 10.210 11.249 1.00 86.00 86 GLY A O 1
ATOM 614 N N . THR A 1 87 ? -5.520 9.990 11.597 1.00 85.19 87 THR A N 1
ATOM 615 C CA . THR A 1 87 ? -5.408 9.515 12.988 1.00 85.19 87 THR A CA 1
ATOM 616 C C . THR A 1 87 ? -4.973 8.050 13.075 1.00 85.19 87 THR A C 1
ATOM 618 O O . THR A 1 87 ? -4.084 7.735 13.857 1.00 85.19 87 THR A O 1
ATOM 621 N N . ASP A 1 88 ? -5.553 7.178 12.241 1.00 85.44 88 ASP A N 1
ATOM 622 C CA . ASP A 1 88 ? -5.382 5.716 12.333 1.00 85.44 88 ASP A CA 1
ATOM 623 C C . ASP A 1 88 ? -5.112 5.048 10.973 1.00 85.44 88 ASP A C 1
ATOM 625 O O . ASP A 1 88 ? -5.218 3.830 10.836 1.00 85.44 88 ASP A O 1
ATOM 629 N N . GLY A 1 89 ? -4.825 5.832 9.933 1.00 89.62 89 GLY A N 1
ATOM 630 C CA . GLY A 1 89 ? -4.546 5.320 8.597 1.00 89.62 89 GLY A CA 1
ATOM 631 C C . GLY A 1 89 ? -3.057 5.185 8.302 1.00 89.62 89 GLY A C 1
ATOM 632 O O . GLY A 1 89 ? -2.190 5.725 8.991 1.00 89.62 89 GLY A O 1
ATOM 633 N N . LEU A 1 90 ? -2.766 4.486 7.213 1.00 91.56 90 LEU A N 1
ATOM 634 C CA . LEU A 1 90 ? -1.438 4.345 6.637 1.00 91.56 90 LEU A CA 1
ATOM 635 C C . LEU A 1 90 ? -1.495 4.699 5.158 1.00 91.56 90 LEU A C 1
ATOM 637 O O . LEU A 1 90 ? -2.432 4.337 4.457 1.00 91.56 90 LEU A O 1
ATOM 641 N N . ARG A 1 91 ? -0.467 5.376 4.666 1.00 92.69 91 ARG A N 1
ATOM 642 C CA . ARG A 1 91 ? -0.288 5.682 3.251 1.00 92.69 91 ARG A CA 1
ATOM 643 C C . ARG A 1 91 ? 1.078 5.216 2.804 1.00 92.69 91 ARG A C 1
ATOM 645 O O . ARG A 1 91 ? 2.084 5.550 3.424 1.00 92.69 91 ARG A O 1
ATOM 652 N N . GLN A 1 92 ? 1.126 4.494 1.697 1.00 93.56 92 GLN A N 1
ATOM 653 C CA . GLN A 1 92 ? 2.372 4.086 1.071 1.00 93.56 92 GLN A CA 1
ATOM 654 C C . GLN A 1 92 ? 2.430 4.578 -0.369 1.00 93.56 92 GLN A C 1
ATOM 656 O O . GLN A 1 92 ? 1.477 4.418 -1.128 1.00 93.56 92 GLN A O 1
ATOM 661 N N . THR A 1 93 ? 3.563 5.174 -0.737 1.00 95.00 93 THR A N 1
ATOM 662 C CA . THR A 1 93 ? 3.777 5.713 -2.080 1.00 95.00 93 THR A CA 1
ATOM 663 C C . THR A 1 93 ? 4.520 4.697 -2.939 1.00 95.00 93 THR A C 1
ATOM 665 O O . THR A 1 93 ? 5.507 4.091 -2.510 1.00 95.00 93 THR A O 1
ATOM 668 N N . PHE A 1 94 ? 4.066 4.552 -4.175 1.00 95.25 94 PHE A N 1
ATOM 669 C CA . PHE A 1 94 ? 4.633 3.727 -5.233 1.00 95.25 94 PHE A CA 1
ATOM 670 C C . PHE A 1 94 ? 5.024 4.622 -6.415 1.00 95.25 94 PHE A C 1
ATOM 672 O O . PHE A 1 94 ? 4.666 5.797 -6.465 1.00 95.25 94 PHE A O 1
ATOM 679 N N . THR A 1 95 ? 5.792 4.101 -7.368 1.00 94.62 95 THR A N 1
ATOM 680 C CA . THR A 1 95 ? 6.268 4.896 -8.513 1.00 94.62 95 THR A CA 1
ATOM 681 C C . THR A 1 95 ? 5.124 5.457 -9.371 1.00 94.62 95 THR A C 1
ATOM 683 O O . THR A 1 95 ? 5.264 6.536 -9.938 1.00 94.62 95 THR A O 1
ATOM 686 N N . GLY A 1 96 ? 4.002 4.740 -9.463 1.00 93.38 96 GLY A N 1
ATOM 687 C CA . GLY A 1 96 ? 2.837 5.092 -10.278 1.00 93.38 96 GLY A CA 1
ATOM 688 C C . GLY A 1 96 ? 1.608 5.559 -9.496 1.00 93.38 96 GLY A C 1
ATOM 689 O O . GLY A 1 96 ? 0.557 5.730 -10.103 1.00 93.38 96 GLY A O 1
ATOM 690 N N . GLY A 1 97 ? 1.699 5.742 -8.175 1.00 94.38 97 GLY A N 1
ATOM 691 C CA . GLY A 1 97 ? 0.558 6.162 -7.355 1.00 94.38 97 GLY A CA 1
ATOM 692 C C . GLY A 1 97 ? 0.776 5.939 -5.863 1.00 94.38 97 GLY A C 1
ATOM 693 O O . GLY A 1 97 ? 1.906 5.774 -5.405 1.00 94.38 97 GLY A O 1
ATOM 694 N N . ALA A 1 98 ? -0.300 5.912 -5.085 1.00 94.50 98 ALA A N 1
ATOM 695 C CA . ALA A 1 98 ? -0.242 5.590 -3.665 1.00 94.50 98 ALA A CA 1
ATOM 696 C C . ALA A 1 98 ? -1.388 4.660 -3.271 1.00 94.50 98 ALA A C 1
ATOM 698 O O . ALA A 1 98 ? -2.447 4.657 -3.891 1.00 94.50 98 ALA A O 1
ATOM 699 N N . ILE A 1 99 ? -1.161 3.868 -2.228 1.00 94.50 99 ILE A N 1
ATOM 700 C CA . ILE A 1 99 ? -2.217 3.104 -1.570 1.00 94.50 99 ILE A CA 1
ATOM 701 C C . ILE A 1 99 ? -2.406 3.689 -0.179 1.00 94.50 99 ILE A C 1
ATOM 703 O O . ILE A 1 99 ? -1.440 3.834 0.578 1.00 94.50 99 ILE A O 1
ATOM 707 N N . ILE A 1 100 ? -3.656 3.988 0.155 1.00 93.69 100 ILE A N 1
ATOM 708 C CA . ILE A 1 100 ? -4.075 4.387 1.492 1.00 93.69 100 ILE A CA 1
ATOM 709 C C . ILE A 1 100 ? -4.851 3.243 2.112 1.00 93.69 100 ILE A C 1
ATOM 711 O O . ILE A 1 100 ? -5.721 2.651 1.487 1.00 93.69 100 ILE A O 1
ATOM 715 N N . TRP A 1 101 ? -4.566 2.971 3.372 1.00 92.81 101 TRP A N 1
ATOM 716 C CA . TRP A 1 101 ? -5.383 2.145 4.230 1.00 92.81 101 TRP A CA 1
ATOM 717 C C . TRP A 1 101 ? -5.933 2.988 5.375 1.00 92.81 101 TRP A C 1
ATOM 719 O O . TRP A 1 101 ? -5.194 3.722 6.027 1.00 92.81 101 TRP A O 1
ATOM 729 N N . THR A 1 102 ? -7.230 2.867 5.641 1.00 91.06 102 THR A N 1
ATOM 730 C CA . THR A 1 102 ? -7.832 3.352 6.889 1.00 91.06 102 THR A CA 1
ATOM 731 C C . THR A 1 102 ? -8.732 2.265 7.473 1.00 91.06 102 THR A C 1
ATOM 733 O O . THR A 1 102 ? -9.281 1.464 6.711 1.00 91.06 102 THR A O 1
ATOM 736 N N . PRO A 1 103 ? -8.952 2.227 8.797 1.00 86.31 103 PRO A N 1
ATOM 737 C CA . PRO A 1 103 ? -9.843 1.239 9.405 1.00 86.31 103 PRO A CA 1
ATOM 738 C C . PRO A 1 103 ? -11.298 1.359 8.924 1.00 86.31 103 PRO A C 1
ATOM 740 O O . PRO A 1 103 ? -12.022 0.368 8.937 1.00 86.31 103 PRO A O 1
ATOM 743 N N . GLY A 1 104 ? -11.731 2.548 8.486 1.00 89.50 104 GLY A N 1
ATOM 744 C CA . GLY A 1 104 ? -13.100 2.781 8.018 1.00 89.50 104 GLY A CA 1
ATOM 745 C C . GLY A 1 104 ? -13.356 2.344 6.573 1.00 89.50 104 GLY A C 1
ATOM 746 O O . GLY A 1 104 ? -14.463 1.923 6.252 1.00 89.50 104 GLY A O 1
ATOM 747 N N . THR A 1 105 ? -12.349 2.435 5.701 1.00 89.50 105 THR A N 1
ATOM 748 C CA . THR A 1 105 ? -12.495 2.168 4.255 1.00 89.50 105 THR A CA 1
ATOM 749 C C . THR A 1 105 ? -11.745 0.928 3.779 1.00 89.50 105 THR A C 1
ATOM 751 O O . THR A 1 105 ? -11.975 0.467 2.666 1.00 89.50 105 THR A O 1
ATOM 754 N N . GLY A 1 106 ? -10.819 0.402 4.581 1.00 90.25 106 GLY A N 1
ATOM 755 C CA . GLY A 1 106 ? -9.829 -0.563 4.118 1.00 90.25 106 GLY A CA 1
ATOM 756 C C . GLY A 1 106 ? -8.765 0.083 3.227 1.00 90.25 106 GLY A C 1
ATOM 757 O O . GLY A 1 106 ? -8.594 1.307 3.233 1.00 90.25 106 GLY A O 1
ATOM 758 N N . ALA A 1 107 ? -8.028 -0.758 2.495 1.00 92.31 107 ALA A N 1
ATOM 759 C CA . ALA A 1 107 ? -6.996 -0.325 1.559 1.00 92.31 107 ALA A CA 1
ATOM 760 C C . ALA A 1 107 ? -7.613 0.038 0.200 1.00 92.31 107 ALA A C 1
ATOM 762 O O . ALA A 1 107 ? -8.408 -0.733 -0.336 1.00 92.31 107 ALA A O 1
ATOM 763 N N . TYR A 1 108 ? -7.220 1.175 -0.371 1.00 93.50 108 TYR A N 1
ATOM 764 C CA . TYR A 1 108 ? -7.639 1.651 -1.689 1.00 93.50 108 TYR A CA 1
ATOM 765 C C . TYR A 1 108 ? -6.516 2.443 -2.375 1.00 93.50 108 TYR A C 1
ATOM 767 O O . TYR A 1 108 ? -5.575 2.906 -1.729 1.00 93.50 108 TYR A O 1
ATOM 775 N N . ILE A 1 109 ? -6.605 2.561 -3.699 1.00 93.25 109 ILE A N 1
ATOM 776 C CA . ILE A 1 109 ? -5.649 3.305 -4.530 1.00 93.25 109 ILE A CA 1
ATOM 777 C C . ILE A 1 109 ? -6.086 4.774 -4.594 1.00 93.25 109 ILE A C 1
ATOM 779 O O . ILE A 1 109 ? -7.280 5.034 -4.753 1.00 93.25 109 ILE A O 1
ATOM 783 N N . GLU A 1 110 ? -5.132 5.700 -4.479 1.00 88.62 110 GLU A N 1
ATOM 784 C CA . GLU A 1 110 ? -5.325 7.126 -4.804 1.00 88.62 110 GLU A CA 1
ATOM 785 C C . GLU A 1 110 ? -5.194 7.423 -6.300 1.00 88.62 110 GLU A C 1
ATOM 787 O O . GLU A 1 110 ? -4.293 6.840 -6.948 1.00 88.62 110 GLU A O 1
#

Secondary structure (DSSP, 8-state):
------------------------------------------SS---EE-TT---EE-HHHHHHHHHTTGGGSTT-SB-S--EEETTTEEEEEETTEEEEEETTTEEEE-

Sequence (110 aa):
MRVRNGVTSSMMRRRMTTGMAAAGLAVLCLTGGGVAAAAPVQPAADCQTYWPSPFQVCDQIKDLYNSLGGAASPLGFPSSAAQPYGTDGLRQTFTGGAIIWTPGTGAYIE

pLDDT: mean 73.0, std 22.41, range [34.97, 95.25]

Foldseek 3Di:
DDDDDDDDDDDPDDDPDDDDDDDDDDDDDDDDDPPCPPDPPDDPWPWDADPPGREIDTDLRVVVCVVQVHLVHQQHHWPDHWDDDPPAKTWTHGPRFIWIADPVPGIDTD